Protein AF-A0A8I0LBP5-F1 (afdb_monomer_lite)

Secondary structure (DSSP, 8-state):
--------HHHHHHHHHHHHHHHHHHTT--THHHHHHHHHHHHHHHHHHHTT-TTHHHHHHHHHHHHHHHHHHHHSSS--S---HHHHHHHHHHHHHHHHHHHHHH-

Foldseek 3Di:
DDPPPDQDPVNVVVVVLVVVVVVCVVVVHDSVLCVVQVVLLVVLLVLCCVFVHNVVSVVLLVVLLVVLVVVVCVPPVDPDPDDDPVSSSVSSSVSSVVSSVVSVVHD

pLDDT: mean 87.77, std 14.23, range [49.38, 98.31]

Radius of gyration: 16.72 Å; chains: 1; bounding box: 37×30×57 Å

InterPro domains:
  IPR045598 Domain of unknown function DUF6457 [PF20058] (13-93)

Structure (mmCIF, N/CA/C/O backbone):
data_AF-A0A8I0LBP5-F1
#
_entry.id   AF-A0A8I0LBP5-F1
#
loop_
_atom_site.group_PDB
_atom_site.id
_atom_site.type_symbol
_atom_site.label_atom_id
_atom_site.label_alt_id
_atom_site.label_comp_id
_atom_site.label_asym_id
_atom_site.label_entity_id
_atom_site.label_seq_id
_atom_site.pdbx_PDB_ins_code
_atom_site.Cartn_x
_atom_site.Cartn_y
_atom_site.Cartn_z
_atom_site.occupancy
_atom_site.B_iso_or_equiv
_atom_site.auth_seq_id
_atom_site.auth_comp_id
_atom_site.auth_asym_id
_atom_site.auth_atom_id
_atom_site.pdbx_PDB_model_num
ATOM 1 N N . MET A 1 1 ? 11.513 -17.942 -36.676 1.00 49.38 1 MET A N 1
ATOM 2 C CA . MET A 1 1 ? 11.011 -18.076 -35.295 1.00 49.38 1 MET A CA 1
ATOM 3 C C . MET A 1 1 ? 11.711 -17.034 -34.448 1.00 49.38 1 MET A C 1
ATOM 5 O O . MET A 1 1 ? 12.865 -17.249 -34.127 1.00 49.38 1 MET A O 1
ATOM 9 N N . LEU A 1 2 ? 11.058 -15.905 -34.175 1.00 49.69 2 LEU A N 1
ATOM 10 C CA . LEU A 1 2 ? 11.459 -14.933 -33.154 1.00 49.69 2 LEU A CA 1
ATOM 11 C C . LEU A 1 2 ? 10.183 -14.186 -32.747 1.00 49.69 2 LEU A C 1
ATOM 13 O O . LEU A 1 2 ? 9.875 -13.129 -33.286 1.00 49.69 2 LEU A O 1
ATOM 17 N N . VAL A 1 3 ? 9.395 -14.787 -31.855 1.00 49.94 3 VAL A N 1
ATOM 18 C CA . VAL A 1 3 ? 8.508 -13.985 -31.010 1.00 49.94 3 VAL A CA 1
ATOM 19 C C . VAL A 1 3 ? 9.433 -13.438 -29.934 1.00 49.94 3 VAL A C 1
ATOM 21 O O . VAL A 1 3 ? 10.021 -14.207 -29.177 1.00 49.94 3 VAL A O 1
ATOM 24 N N . SER A 1 4 ? 9.677 -12.133 -29.974 1.00 57.50 4 SER A N 1
ATOM 25 C CA . SER A 1 4 ? 10.429 -11.435 -28.939 1.00 57.50 4 SER A CA 1
ATOM 26 C C . SER A 1 4 ? 9.603 -11.474 -27.658 1.00 57.50 4 SER A C 1
ATOM 28 O O . SER A 1 4 ? 8.661 -10.704 -27.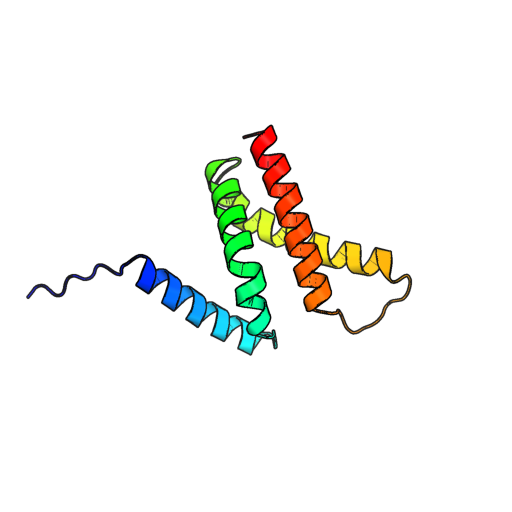514 1.00 57.50 4 SER A O 1
ATOM 30 N N . ASP A 1 5 ? 9.954 -12.383 -26.755 1.00 69.38 5 ASP A N 1
ATOM 31 C CA . ASP A 1 5 ? 9.408 -12.504 -25.402 1.00 69.38 5 ASP A CA 1
ATOM 32 C C . ASP A 1 5 ? 10.013 -11.421 -24.495 1.00 69.38 5 ASP A C 1
ATOM 34 O O . ASP A 1 5 ? 10.825 -11.692 -23.613 1.00 69.38 5 ASP A O 1
ATOM 38 N N . GLN A 1 6 ? 9.748 -1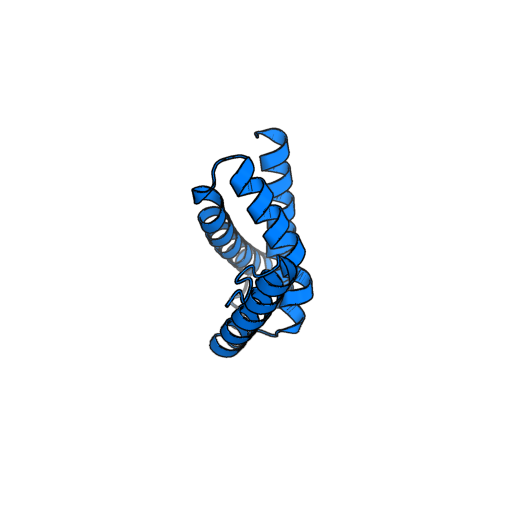0.153 -24.805 1.00 68.56 6 GLN A N 1
ATOM 39 C CA . GLN A 1 6 ? 10.161 -9.027 -23.971 1.00 68.56 6 GLN A CA 1
ATOM 40 C C . GLN A 1 6 ? 8.910 -8.252 -23.592 1.00 68.56 6 GLN A C 1
ATOM 42 O O . GLN A 1 6 ? 8.527 -7.308 -24.277 1.00 68.56 6 GLN A O 1
ATOM 47 N N . ASP A 1 7 ? 8.280 -8.679 -22.502 1.00 80.31 7 ASP A N 1
ATOM 48 C CA . ASP A 1 7 ? 7.262 -7.877 -21.836 1.00 80.31 7 ASP A CA 1
ATOM 49 C C . ASP A 1 7 ? 7.814 -6.483 -21.536 1.00 80.31 7 ASP A C 1
ATOM 51 O O . ASP A 1 7 ? 8.863 -6.331 -20.885 1.00 80.31 7 ASP A O 1
ATOM 55 N N . THR A 1 8 ? 7.104 -5.456 -21.993 1.00 92.19 8 THR A N 1
ATOM 56 C CA . THR A 1 8 ? 7.446 -4.077 -21.663 1.00 92.19 8 THR A CA 1
ATOM 57 C C . THR A 1 8 ? 7.146 -3.793 -20.188 1.00 92.19 8 THR A C 1
ATOM 59 O O . THR A 1 8 ? 6.466 -4.554 -19.498 1.00 92.19 8 THR A O 1
ATOM 62 N N . GLU A 1 9 ? 7.672 -2.685 -19.663 1.00 88.44 9 GLU A N 1
ATOM 63 C CA . GLU A 1 9 ? 7.315 -2.244 -18.308 1.00 88.44 9 GLU A CA 1
ATOM 64 C C . GLU A 1 9 ? 5.821 -1.912 -18.199 1.00 88.44 9 GLU A C 1
ATOM 66 O O . GLU A 1 9 ? 5.209 -2.198 -17.175 1.00 88.44 9 GLU A O 1
ATOM 71 N N . ALA A 1 10 ? 5.226 -1.381 -19.273 1.00 90.38 10 ALA A N 1
ATOM 72 C CA . ALA A 1 10 ? 3.791 -1.133 -19.343 1.00 90.38 10 ALA A CA 1
ATOM 73 C C . ALA A 1 10 ? 3.001 -2.445 -19.227 1.00 90.38 10 ALA A C 1
ATOM 75 O O . ALA A 1 10 ? 2.134 -2.546 -18.366 1.00 90.38 10 ALA A O 1
ATOM 76 N N . ASP A 1 11 ? 3.390 -3.484 -19.976 1.00 94.50 11 ASP A N 1
ATOM 77 C CA . ASP A 1 11 ? 2.730 -4.798 -19.903 1.00 94.50 11 ASP A CA 1
ATOM 78 C C . ASP A 1 11 ? 2.843 -5.418 -18.498 1.00 94.50 11 ASP A C 1
ATOM 80 O O . ASP A 1 11 ? 1.919 -6.069 -18.007 1.00 94.50 11 ASP A O 1
ATOM 84 N N . ARG A 1 12 ? 3.977 -5.208 -17.811 1.00 93.06 12 ARG A N 1
ATOM 85 C CA . ARG A 1 12 ? 4.151 -5.638 -16.414 1.00 93.06 12 ARG A CA 1
ATOM 86 C C . ARG A 1 12 ? 3.238 -4.880 -15.454 1.00 93.06 12 ARG A C 1
ATOM 88 O O . ARG A 1 12 ? 2.668 -5.511 -14.564 1.00 93.06 12 ARG A O 1
ATOM 95 N N . MET A 1 13 ? 3.107 -3.566 -15.622 1.00 92.81 13 MET A N 1
ATOM 96 C CA . MET A 1 13 ? 2.226 -2.739 -14.795 1.00 92.81 13 MET A CA 1
ATOM 97 C C . MET A 1 13 ? 0.758 -3.100 -15.013 1.00 92.81 13 MET A C 1
ATOM 99 O O . MET A 1 13 ? 0.033 -3.265 -14.036 1.00 92.81 13 MET A O 1
ATOM 103 N N . ASP A 1 14 ? 0.337 -3.336 -16.254 1.00 94.38 14 ASP A N 1
ATOM 104 C CA . ASP A 1 14 ? -1.032 -3.756 -16.562 1.00 94.38 14 ASP A CA 1
ATOM 105 C C . ASP A 1 14 ? -1.377 -5.085 -15.879 1.00 94.38 14 ASP A C 1
ATOM 107 O O . ASP A 1 14 ? -2.400 -5.191 -15.198 1.00 94.38 14 ASP A O 1
ATOM 111 N N . ARG A 1 15 ? -0.477 -6.076 -15.946 1.00 95.56 15 ARG A N 1
ATOM 112 C CA . ARG A 1 15 ? -0.654 -7.348 -15.224 1.00 95.56 15 ARG A CA 1
ATOM 113 C C . ARG A 1 15 ? -0.648 -7.185 -13.708 1.00 95.56 15 ARG A C 1
ATOM 115 O O . ARG A 1 15 ? -1.346 -7.923 -13.016 1.00 95.56 15 ARG A O 1
ATOM 122 N N . MET A 1 16 ? 0.121 -6.237 -13.171 1.00 95.38 16 MET A N 1
ATOM 123 C CA . MET A 1 16 ? 0.069 -5.907 -11.746 1.00 95.38 16 MET A CA 1
ATOM 124 C C . MET A 1 16 ? -1.310 -5.351 -11.373 1.00 95.38 16 MET A C 1
ATOM 126 O O . MET A 1 16 ? -1.894 -5.814 -10.399 1.00 95.38 16 MET A O 1
ATOM 130 N N . TYR A 1 17 ? -1.857 -4.402 -12.138 1.00 95.12 17 TYR A N 1
ATOM 131 C CA . TYR A 1 17 ? -3.194 -3.850 -11.890 1.00 95.12 17 TYR A CA 1
ATOM 132 C C . TYR A 1 17 ? -4.313 -4.885 -12.070 1.00 95.12 17 TYR A C 1
ATOM 134 O O . TYR A 1 17 ? -5.312 -4.839 -11.346 1.00 95.12 17 TYR A O 1
ATOM 142 N N . GLU A 1 18 ? -4.159 -5.828 -13.001 1.00 95.88 18 GLU A N 1
ATOM 143 C CA . GLU A 1 18 ? -5.052 -6.981 -13.144 1.00 95.88 18 GLU A CA 1
ATOM 144 C C . GLU A 1 18 ? -4.999 -7.871 -11.897 1.00 95.88 18 GLU A C 1
ATOM 146 O O . GLU A 1 18 ? -6.034 -8.153 -11.290 1.00 95.88 18 GLU A O 1
ATOM 151 N N . TRP A 1 19 ? -3.793 -8.240 -11.457 1.00 97.12 19 TRP A N 1
ATOM 152 C CA . TRP A 1 19 ? -3.595 -9.027 -10.244 1.00 97.12 19 TRP A CA 1
ATOM 153 C C . TRP A 1 19 ? -4.152 -8.330 -8.995 1.00 97.12 19 TRP A C 1
ATOM 155 O O . TRP A 1 19 ? -4.860 -8.955 -8.209 1.00 97.12 19 TRP A O 1
ATOM 165 N N . LEU A 1 20 ? -3.899 -7.029 -8.823 1.00 95.94 20 LEU A N 1
ATOM 166 C CA . LEU A 1 20 ? -4.466 -6.251 -7.717 1.00 95.94 20 LEU A CA 1
ATOM 167 C C . LEU A 1 20 ? -5.999 -6.216 -7.775 1.00 95.94 20 LEU A C 1
ATOM 169 O O . LEU A 1 20 ? -6.637 -6.262 -6.730 1.00 95.94 20 LEU A O 1
ATOM 173 N N . GLY A 1 21 ? -6.596 -6.215 -8.971 1.00 95.75 21 GLY A N 1
ATOM 174 C CA . GLY A 1 21 ? -8.041 -6.369 -9.143 1.00 95.75 21 GLY A CA 1
ATOM 175 C C . GLY A 1 21 ? -8.569 -7.711 -8.618 1.00 95.75 21 GLY A C 1
ATOM 176 O O . GLY A 1 21 ? -9.593 -7.732 -7.938 1.00 95.75 21 GLY A O 1
ATOM 177 N N . VAL A 1 22 ? -7.853 -8.814 -8.869 1.00 97.44 22 VAL A N 1
ATOM 178 C CA . VAL A 1 22 ? -8.185 -10.143 -8.313 1.00 97.44 22 VAL A CA 1
ATOM 179 C C . VAL A 1 22 ? -8.087 -10.137 -6.787 1.00 97.44 22 VAL A C 1
ATOM 181 O O . VAL A 1 22 ? -8.987 -10.628 -6.112 1.00 97.44 22 VAL A O 1
ATOM 184 N N . VAL A 1 23 ? -7.029 -9.539 -6.234 1.00 96.19 23 VAL A N 1
ATOM 185 C CA . VAL A 1 23 ? -6.840 -9.414 -4.779 1.00 96.19 23 VAL A CA 1
ATOM 186 C C . VAL A 1 23 ? -7.949 -8.568 -4.144 1.00 96.19 23 VAL A C 1
ATOM 188 O O . VAL A 1 23 ? -8.478 -8.945 -3.103 1.00 96.19 23 VAL A O 1
ATOM 191 N N . CYS A 1 24 ? -8.341 -7.456 -4.771 1.00 94.38 24 CYS A N 1
ATOM 192 C CA . CYS A 1 24 ? -9.462 -6.640 -4.308 1.00 94.38 24 CYS A CA 1
ATOM 193 C C . CYS A 1 24 ? -10.767 -7.438 -4.256 1.00 94.38 24 CYS A C 1
ATOM 195 O O . CYS A 1 24 ? -11.479 -7.359 -3.260 1.00 94.38 24 CYS A O 1
ATOM 197 N N . ALA A 1 25 ? -11.052 -8.235 -5.288 1.00 95.44 25 ALA A N 1
ATOM 198 C CA . ALA A 1 25 ? -12.242 -9.080 -5.321 1.00 95.44 25 ALA A CA 1
ATOM 199 C C . ALA A 1 25 ? -12.228 -10.166 -4.230 1.00 95.44 25 ALA A C 1
ATOM 201 O O . ALA A 1 25 ? -13.261 -10.422 -3.620 1.00 95.44 25 ALA A O 1
ATOM 202 N N . GLU A 1 26 ? -11.071 -10.776 -3.957 1.00 97.31 26 GLU A N 1
ATOM 203 C CA . GLU A 1 26 ? -10.918 -11.800 -2.911 1.00 97.31 26 GLU A CA 1
ATOM 204 C C . GLU A 1 26 ? -11.176 -11.244 -1.500 1.00 97.31 26 GLU A C 1
ATOM 206 O O . GLU A 1 26 ? -11.731 -11.937 -0.649 1.00 97.31 26 GLU A O 1
ATOM 211 N N . PHE A 1 27 ? -10.789 -9.991 -1.245 1.00 93.00 27 PHE A N 1
ATOM 212 C CA . PHE A 1 27 ? -10.873 -9.369 0.081 1.00 93.00 27 PHE A CA 1
ATOM 213 C C . PHE A 1 27 ? -11.986 -8.320 0.227 1.00 93.00 27 PHE A C 1
ATOM 215 O O . PHE A 1 27 ? -11.999 -7.614 1.234 1.00 93.00 27 PHE A O 1
ATOM 222 N N . ASP A 1 28 ? -12.903 -8.222 -0.740 1.00 91.94 28 ASP A N 1
ATOM 223 C CA . ASP A 1 28 ? -14.014 -7.252 -0.754 1.00 91.94 28 ASP A CA 1
ATOM 224 C C . ASP A 1 28 ? -13.541 -5.788 -0.595 1.00 91.94 28 ASP A C 1
ATOM 226 O O . ASP A 1 28 ? -14.082 -4.993 0.174 1.00 91.94 28 ASP A O 1
ATOM 230 N N . ILE A 1 29 ? -12.464 -5.433 -1.306 1.00 90.44 29 ILE A N 1
ATOM 231 C CA . ILE A 1 29 ? -11.876 -4.087 -1.303 1.00 90.44 29 ILE A CA 1
ATOM 232 C C . ILE A 1 29 ? -12.357 -3.325 -2.538 1.00 90.44 29 ILE A C 1
ATOM 234 O O . ILE A 1 29 ? -12.208 -3.801 -3.665 1.00 90.44 29 ILE A O 1
ATOM 238 N N . ASP A 1 30 ? -12.854 -2.103 -2.333 1.00 90.19 30 ASP A N 1
ATOM 239 C CA . ASP A 1 30 ? -13.215 -1.198 -3.424 1.00 90.19 30 ASP A CA 1
ATOM 240 C C . ASP A 1 30 ? -12.006 -0.912 -4.327 1.00 90.19 30 ASP A C 1
ATOM 242 O O . ASP A 1 30 ? -10.950 -0.453 -3.879 1.00 90.19 30 ASP A O 1
ATOM 246 N N . ARG A 1 31 ? -12.168 -1.182 -5.624 1.00 88.31 31 ARG A N 1
ATOM 247 C CA . ARG A 1 31 ? -11.111 -1.016 -6.619 1.00 88.31 31 ARG A CA 1
ATOM 248 C C . ARG A 1 31 ? -10.762 0.449 -6.858 1.00 88.31 31 ARG A C 1
ATOM 250 O O . ARG A 1 31 ? -9.611 0.726 -7.181 1.00 88.31 31 ARG A O 1
ATOM 257 N N . GLU A 1 32 ? -11.699 1.377 -6.659 1.00 87.62 32 GLU A N 1
ATOM 258 C CA . GLU A 1 32 ? -11.442 2.819 -6.803 1.00 87.62 32 GLU A CA 1
ATOM 259 C C . GLU A 1 32 ? -10.356 3.303 -5.827 1.00 87.62 32 GLU A C 1
ATOM 261 O O . GLU A 1 32 ? -9.649 4.277 -6.091 1.00 87.62 32 GLU A O 1
ATOM 266 N N . LEU A 1 33 ? -10.148 2.569 -4.728 1.00 88.00 33 LEU A N 1
ATOM 267 C CA . LEU A 1 33 ? -9.067 2.823 -3.785 1.00 88.00 33 LEU A CA 1
ATOM 268 C C . LEU A 1 33 ? -7.678 2.639 -4.406 1.00 88.00 33 LEU A C 1
ATOM 270 O O . LEU A 1 33 ? -6.746 3.345 -4.019 1.00 88.00 33 LEU A O 1
ATOM 274 N N . LEU A 1 34 ? -7.518 1.691 -5.338 1.00 87.62 34 LEU A N 1
ATOM 275 C CA . LEU A 1 34 ? -6.214 1.339 -5.903 1.00 87.62 34 LEU A CA 1
ATOM 276 C C . LEU A 1 34 ? -5.571 2.534 -6.600 1.00 87.62 34 LEU A C 1
ATOM 278 O O . LEU A 1 34 ? -4.399 2.824 -6.360 1.00 87.62 34 LEU A O 1
ATOM 282 N N . ASP A 1 35 ? -6.343 3.260 -7.403 1.00 87.25 35 ASP A N 1
ATOM 283 C CA . ASP A 1 35 ? -5.841 4.400 -8.171 1.00 87.25 35 ASP A CA 1
ATOM 284 C C . ASP A 1 35 ? -5.315 5.515 -7.256 1.00 87.25 35 ASP A C 1
ATOM 286 O O . ASP A 1 35 ? -4.370 6.223 -7.607 1.00 87.25 35 ASP A O 1
ATOM 290 N N . ALA A 1 36 ? -5.879 5.633 -6.050 1.00 88.25 36 ALA A N 1
ATOM 291 C CA . ALA A 1 36 ? -5.485 6.631 -5.066 1.00 88.25 36 ALA A CA 1
ATOM 292 C C . ALA A 1 36 ? -4.228 6.258 -4.262 1.00 88.25 36 ALA A C 1
ATOM 294 O O . ALA A 1 36 ? -3.580 7.158 -3.729 1.00 88.25 36 ALA A O 1
ATOM 295 N N . VAL A 1 37 ? -3.898 4.966 -4.127 1.00 92.62 37 VAL A N 1
ATOM 296 C CA . VAL A 1 37 ? -2.813 4.506 -3.236 1.00 92.62 37 VAL A CA 1
ATOM 297 C C . VAL A 1 37 ? -1.617 3.900 -3.959 1.00 92.62 37 VAL A C 1
ATOM 299 O O . VAL A 1 37 ? -0.497 3.976 -3.454 1.00 92.62 37 VAL A O 1
ATOM 302 N N . VAL A 1 38 ? -1.827 3.284 -5.125 1.00 94.50 38 VAL A N 1
ATOM 303 C CA . VAL A 1 38 ? -0.784 2.525 -5.828 1.00 94.50 38 VAL A CA 1
ATOM 304 C C . VAL A 1 38 ? 0.434 3.387 -6.181 1.00 94.50 38 VAL A C 1
ATOM 306 O O . VAL A 1 38 ? 1.538 2.958 -5.840 1.00 94.50 38 VAL A O 1
ATOM 309 N N . PRO A 1 39 ? 0.304 4.587 -6.787 1.00 94.12 39 PRO A N 1
ATOM 310 C CA . PRO A 1 39 ? 1.473 5.382 -7.167 1.00 94.12 39 PRO A CA 1
ATOM 311 C C . PRO A 1 39 ? 2.393 5.679 -5.975 1.00 94.12 39 PRO A C 1
ATOM 313 O O . PRO A 1 39 ? 3.595 5.423 -6.026 1.00 94.12 39 PRO A O 1
ATOM 316 N N . GLN A 1 40 ? 1.813 6.129 -4.862 1.00 95.94 40 GLN A N 1
ATOM 317 C CA . GLN A 1 40 ? 2.545 6.511 -3.657 1.00 95.94 40 GLN A CA 1
ATOM 318 C C . GLN A 1 40 ? 3.168 5.300 -2.959 1.00 95.94 40 GLN A C 1
ATOM 320 O O . GLN A 1 40 ? 4.296 5.382 -2.474 1.00 95.94 40 GLN A O 1
ATOM 325 N N . LEU A 1 41 ? 2.469 4.161 -2.912 1.00 96.19 41 LEU A N 1
ATOM 326 C CA . LEU A 1 41 ? 3.018 2.944 -2.310 1.00 96.19 41 LEU A CA 1
ATOM 327 C C . LEU A 1 41 ? 4.149 2.337 -3.146 1.00 96.19 41 LEU A C 1
ATOM 329 O O . LEU A 1 41 ? 5.097 1.792 -2.574 1.00 96.19 41 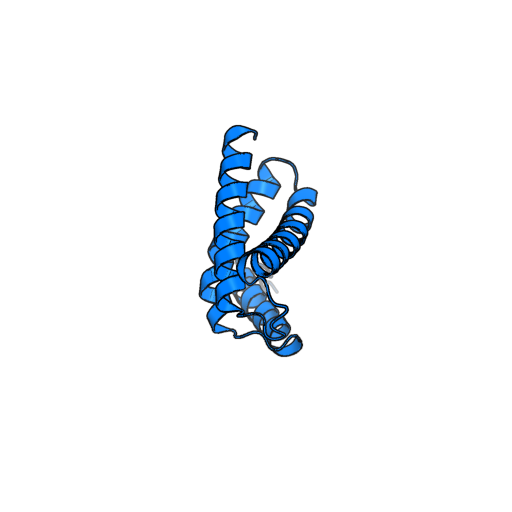LEU A O 1
ATOM 333 N N . LEU A 1 42 ? 4.090 2.445 -4.475 1.00 96.31 42 LEU A N 1
ATOM 334 C CA . LEU A 1 42 ? 5.183 2.020 -5.349 1.00 96.31 42 LEU A CA 1
ATOM 335 C C . LEU A 1 42 ? 6.406 2.933 -5.221 1.00 96.31 42 LEU A C 1
ATOM 337 O O . LEU A 1 42 ? 7.528 2.425 -5.181 1.00 96.31 42 LEU A O 1
ATOM 341 N N . ASP A 1 43 ? 6.209 4.245 -5.089 1.00 97.44 43 ASP A N 1
ATOM 342 C CA . ASP A 1 43 ? 7.302 5.180 -4.811 1.00 97.44 43 ASP A CA 1
ATOM 343 C C . ASP A 1 43 ? 7.936 4.911 -3.437 1.00 97.44 43 ASP A C 1
ATOM 345 O O . ASP A 1 43 ? 9.150 4.733 -3.358 1.00 97.44 43 ASP A O 1
ATOM 349 N N . LEU A 1 44 ? 7.141 4.727 -2.374 1.00 98.06 44 LEU A N 1
ATOM 350 C CA . LEU A 1 44 ? 7.666 4.307 -1.067 1.00 98.06 44 LEU A CA 1
ATOM 351 C C . LEU A 1 44 ? 8.463 2.995 -1.173 1.00 98.06 44 LEU A C 1
ATOM 353 O O . LEU A 1 44 ? 9.551 2.872 -0.613 1.00 98.06 44 LEU A O 1
ATOM 357 N N . THR A 1 45 ? 7.926 2.001 -1.884 1.00 97.69 45 THR A N 1
ATOM 358 C CA . THR A 1 45 ? 8.585 0.700 -2.086 1.00 97.69 45 THR A CA 1
ATOM 359 C C . THR A 1 45 ? 9.935 0.874 -2.779 1.00 97.69 45 THR A C 1
ATOM 361 O O . THR A 1 45 ? 10.919 0.256 -2.365 1.00 97.69 45 THR A O 1
ATOM 364 N N . ARG A 1 46 ? 10.001 1.735 -3.805 1.00 97.75 46 ARG A N 1
ATOM 365 C CA . ARG A 1 46 ? 11.240 2.098 -4.501 1.00 97.75 46 ARG A CA 1
ATOM 366 C C . ARG A 1 46 ? 12.242 2.731 -3.536 1.00 97.75 46 ARG A C 1
ATOM 368 O O . ARG A 1 46 ? 13.395 2.302 -3.522 1.00 97.75 46 ARG A O 1
ATOM 375 N N . ASP A 1 47 ? 11.816 3.703 -2.739 1.00 98.25 47 ASP A N 1
ATOM 376 C CA . ASP A 1 47 ? 12.688 4.426 -1.809 1.00 98.25 47 ASP A CA 1
ATOM 377 C C . ASP A 1 47 ? 13.256 3.486 -0.738 1.00 98.25 47 ASP A C 1
ATOM 379 O O . ASP A 1 47 ? 14.463 3.456 -0.505 1.00 98.25 47 ASP A O 1
ATOM 383 N N . VAL A 1 48 ? 12.419 2.625 -0.148 1.00 98.25 48 VAL A N 1
ATOM 384 C CA . VAL A 1 48 ? 12.865 1.632 0.845 1.00 98.25 48 VAL A CA 1
ATOM 385 C C . VAL A 1 48 ? 13.844 0.628 0.229 1.00 98.25 48 VAL A C 1
ATOM 387 O O . VAL A 1 48 ? 14.841 0.257 0.854 1.00 98.25 48 VAL A O 1
ATOM 390 N N . ALA A 1 49 ? 13.559 0.163 -0.990 1.00 97.75 49 ALA A N 1
ATOM 391 C CA . ALA A 1 49 ? 14.381 -0.838 -1.655 1.00 97.75 49 ALA A CA 1
ATOM 392 C C . ALA A 1 49 ? 15.772 -0.311 -2.040 1.00 97.75 49 ALA A C 1
ATOM 394 O O . ALA A 1 49 ? 16.720 -1.102 -2.060 1.00 97.75 49 ALA A O 1
ATOM 395 N N . HIS A 1 50 ? 15.885 0.988 -2.342 1.00 96.81 50 HIS A N 1
ATOM 396 C CA . HIS A 1 50 ? 17.151 1.650 -2.662 1.00 96.81 50 HIS A CA 1
ATOM 397 C C . HIS A 1 50 ? 17.892 2.198 -1.437 1.00 96.81 50 HIS A C 1
ATOM 399 O O . HIS A 1 50 ? 19.118 2.238 -1.474 1.00 96.81 50 HIS A O 1
ATOM 405 N N . GLY A 1 51 ? 17.180 2.593 -0.379 1.00 95.25 51 GLY A N 1
ATOM 406 C CA . GLY A 1 51 ? 17.770 3.079 0.866 1.00 95.25 51 GLY A CA 1
ATOM 407 C C . GLY A 1 51 ? 18.161 1.931 1.809 1.00 95.25 51 GLY A C 1
ATOM 408 O O . GLY A 1 51 ? 19.212 1.320 1.612 1.00 95.25 51 GLY A O 1
ATOM 409 N N . PRO A 1 52 ? 17.340 1.595 2.827 1.00 93.88 52 PRO A N 1
ATOM 410 C CA . PRO A 1 52 ? 17.677 0.582 3.828 1.00 93.88 52 PRO A CA 1
ATOM 411 C C . PRO A 1 52 ? 18.093 -0.779 3.263 1.00 93.88 52 PRO A C 1
ATOM 413 O O . PRO A 1 52 ? 19.132 -1.307 3.652 1.00 93.88 52 PRO A O 1
ATOM 416 N N . SER A 1 53 ? 17.250 -1.389 2.417 1.00 97.31 53 SER A N 1
ATOM 417 C CA . SER A 1 53 ? 17.540 -2.611 1.650 1.00 97.31 53 SER A CA 1
ATOM 418 C C . SER A 1 53 ? 16.290 -3.125 0.925 1.00 97.31 53 SER A C 1
ATOM 420 O O . SER A 1 53 ? 15.156 -2.920 1.356 1.00 97.31 53 SER A O 1
ATOM 422 N N . ARG A 1 54 ? 16.488 -3.933 -0.122 1.00 97.62 54 ARG A N 1
ATOM 423 C CA . ARG A 1 54 ? 15.390 -4.593 -0.852 1.00 97.62 54 ARG A CA 1
ATOM 424 C C . ARG A 1 54 ? 14.459 -5.445 0.038 1.00 97.62 54 ARG A C 1
ATOM 426 O O . ARG A 1 54 ? 13.249 -5.316 -0.129 1.00 97.62 54 ARG A O 1
ATOM 433 N N . PRO A 1 55 ? 14.942 -6.274 0.992 1.00 98.00 55 PRO A N 1
ATOM 434 C CA . PRO A 1 55 ? 14.059 -7.017 1.898 1.00 98.00 55 PRO A CA 1
ATOM 435 C C . PRO A 1 55 ? 13.228 -6.135 2.837 1.00 98.00 55 PRO A C 1
ATOM 437 O O . PRO A 1 55 ? 12.194 -6.588 3.324 1.00 98.00 55 PRO A O 1
ATOM 440 N N . ALA A 1 56 ? 13.646 -4.891 3.094 1.00 97.62 56 ALA A N 1
ATOM 441 C CA . ALA A 1 56 ? 12.892 -3.984 3.953 1.00 97.62 56 ALA A CA 1
ATOM 442 C C . ALA A 1 56 ? 11.583 -3.519 3.300 1.00 97.62 56 ALA A C 1
ATOM 444 O O . ALA A 1 56 ? 10.630 -3.252 4.019 1.00 97.62 56 ALA A O 1
ATOM 445 N N . ALA A 1 57 ? 11.485 -3.480 1.968 1.00 97.50 57 ALA A N 1
ATOM 446 C CA . ALA A 1 57 ? 10.299 -2.982 1.270 1.00 97.50 57 ALA A CA 1
ATOM 447 C C . ALA A 1 57 ? 8.987 -3.705 1.667 1.00 97.50 57 ALA A C 1
ATOM 449 O O . ALA A 1 57 ? 8.073 -3.034 2.157 1.00 97.50 57 ALA A O 1
ATOM 450 N N . PRO A 1 58 ? 8.875 -5.049 1.571 1.00 97.25 58 PRO A N 1
ATOM 451 C CA . PRO A 1 58 ? 7.669 -5.749 2.022 1.00 97.25 58 PRO A CA 1
ATOM 452 C C . PRO A 1 58 ? 7.446 -5.648 3.540 1.00 97.25 58 PRO A C 1
ATOM 454 O O . PRO A 1 58 ? 6.304 -5.580 3.991 1.00 97.25 58 PRO A O 1
ATOM 457 N N . MET A 1 59 ? 8.518 -5.598 4.339 1.00 98.31 59 MET A N 1
ATOM 458 C CA . MET A 1 59 ? 8.411 -5.481 5.799 1.00 98.31 59 MET A CA 1
ATOM 459 C C . MET A 1 59 ? 7.872 -4.110 6.222 1.00 98.31 59 MET A C 1
ATOM 461 O O . MET A 1 59 ? 7.035 -4.025 7.119 1.00 98.31 59 MET A O 1
ATOM 465 N N . THR A 1 60 ? 8.298 -3.044 5.547 1.00 97.94 60 THR A N 1
ATOM 466 C CA . THR A 1 60 ? 7.804 -1.683 5.760 1.00 97.94 60 THR A CA 1
ATOM 467 C C . THR A 1 60 ? 6.331 -1.572 5.384 1.00 97.94 60 THR A C 1
ATOM 469 O O . THR A 1 60 ? 5.559 -1.031 6.171 1.00 97.94 60 THR A O 1
ATOM 472 N N . ALA A 1 61 ? 5.909 -2.135 4.246 1.00 96.56 61 ALA A N 1
ATOM 473 C CA . ALA A 1 61 ? 4.499 -2.143 3.845 1.00 96.56 61 ALA A CA 1
ATOM 474 C C . ALA A 1 61 ? 3.608 -2.864 4.876 1.00 96.56 61 ALA A C 1
ATOM 476 O O . ALA A 1 61 ? 2.558 -2.349 5.265 1.00 96.56 61 ALA A O 1
ATOM 477 N N . PHE A 1 62 ? 4.059 -4.015 5.386 1.00 96.94 62 PHE A N 1
ATOM 478 C CA . PHE A 1 62 ? 3.357 -4.753 6.438 1.00 96.94 62 PHE A CA 1
ATOM 479 C C . PHE A 1 62 ? 3.208 -3.935 7.734 1.00 96.94 62 PHE A C 1
ATOM 481 O O . PHE A 1 62 ? 2.113 -3.832 8.292 1.00 96.94 62 PHE A O 1
ATOM 488 N N . LEU A 1 63 ? 4.295 -3.315 8.207 1.00 97.38 63 LEU A N 1
ATOM 489 C CA . LEU A 1 63 ? 4.279 -2.492 9.421 1.00 97.38 63 LEU A CA 1
ATOM 490 C C . LEU A 1 63 ? 3.443 -1.218 9.255 1.00 97.38 63 LEU A C 1
ATOM 492 O O . LEU A 1 63 ? 2.750 -0.822 10.193 1.00 97.38 63 LEU A O 1
ATOM 496 N N . LEU A 1 64 ? 3.471 -0.604 8.071 1.00 96.56 64 LEU A N 1
ATOM 497 C CA . LEU A 1 64 ? 2.646 0.554 7.738 1.00 96.56 64 LEU A CA 1
ATOM 498 C C . LEU A 1 64 ? 1.153 0.211 7.821 1.00 96.56 64 LEU A C 1
ATOM 500 O O . LEU A 1 64 ? 0.389 0.966 8.422 1.00 96.56 64 LEU A O 1
ATOM 504 N N . GLY A 1 65 ? 0.754 -0.956 7.303 1.00 93.56 65 GLY A N 1
ATOM 505 C CA . GLY A 1 65 ? -0.610 -1.466 7.446 1.00 93.56 65 GLY A CA 1
ATOM 506 C C . GLY A 1 65 ? -1.029 -1.602 8.913 1.00 93.56 65 GLY A C 1
ATOM 507 O O . GLY A 1 65 ? -2.079 -1.096 9.303 1.00 93.56 65 GLY A O 1
ATOM 508 N N . ILE A 1 66 ? -0.179 -2.198 9.760 1.00 94.75 66 ILE A N 1
ATOM 509 C CA . ILE A 1 66 ? -0.438 -2.305 11.208 1.00 94.75 66 ILE A CA 1
ATOM 510 C C . ILE A 1 66 ? -0.557 -0.923 11.867 1.00 94.75 66 ILE A C 1
ATOM 512 O O . ILE A 1 66 ? -1.424 -0.714 12.716 1.00 94.75 66 ILE A O 1
ATOM 516 N N . ALA A 1 67 ? 0.312 0.028 11.522 1.00 93.81 67 ALA A N 1
ATOM 517 C CA . ALA A 1 67 ? 0.268 1.373 12.093 1.00 93.81 67 ALA A CA 1
ATOM 518 C C . ALA A 1 67 ? -1.054 2.082 11.756 1.00 93.81 67 ALA A C 1
ATOM 520 O O . ALA A 1 67 ? -1.711 2.621 12.649 1.00 93.81 67 ALA A O 1
ATOM 521 N N . ALA A 1 68 ? -1.504 1.978 10.502 1.00 91.19 68 ALA A N 1
ATOM 522 C CA . ALA A 1 68 ? -2.739 2.599 10.033 1.00 91.19 68 ALA A CA 1
ATOM 523 C C . ALA A 1 68 ? -3.997 2.105 10.774 1.00 91.19 68 ALA A C 1
ATOM 525 O O . ALA A 1 68 ? -4.958 2.867 10.920 1.00 91.19 68 ALA A O 1
ATOM 526 N N . THR A 1 69 ? -4.008 0.863 11.278 1.00 87.12 69 THR A N 1
ATOM 527 C CA . THR A 1 69 ? -5.126 0.346 12.088 1.00 87.12 69 THR A CA 1
ATOM 528 C C . THR A 1 69 ? -5.037 0.738 13.563 1.00 87.12 69 THR A C 1
ATOM 530 O O . THR A 1 69 ? -6.064 0.810 14.238 1.00 87.12 69 THR A O 1
ATOM 533 N N . ARG A 1 70 ? -3.836 0.977 14.107 1.00 82.25 70 ARG A N 1
ATOM 534 C CA . ARG A 1 70 ? -3.667 1.400 15.512 1.00 82.25 70 ARG A CA 1
ATOM 535 C C . ARG A 1 70 ? -4.129 2.834 15.718 1.00 82.25 70 ARG A C 1
ATOM 537 O O . ARG A 1 70 ? -4.817 3.098 16.701 1.00 82.25 70 ARG A O 1
ATOM 544 N N . ASP A 1 71 ? -3.831 3.707 14.764 1.00 69.00 71 ASP A N 1
ATOM 545 C CA . ASP A 1 71 ? -4.267 5.103 14.797 1.00 69.00 71 ASP A CA 1
ATOM 546 C C . ASP A 1 71 ? -5.799 5.215 14.739 1.00 69.00 71 ASP A C 1
ATOM 548 O O . ASP A 1 71 ? -6.385 6.001 15.479 1.00 69.00 71 ASP A O 1
ATOM 552 N N . ALA A 1 72 ? -6.467 4.343 13.970 1.00 65.94 72 ALA A N 1
ATOM 553 C CA . ALA A 1 72 ? -7.932 4.261 13.923 1.00 65.94 72 ALA A CA 1
ATOM 554 C C . ALA A 1 72 ? -8.560 3.950 15.296 1.00 65.94 72 ALA A C 1
ATOM 556 O O . ALA A 1 72 ? -9.601 4.483 15.666 1.00 65.94 72 ALA A O 1
ATOM 557 N N . ARG A 1 73 ? -7.907 3.093 16.089 1.00 64.12 73 ARG A N 1
ATOM 558 C CA . ARG A 1 73 ? -8.387 2.721 17.430 1.00 64.12 73 ARG A CA 1
ATOM 559 C C . ARG A 1 73 ? -8.142 3.813 18.469 1.00 64.12 73 ARG A C 1
ATOM 561 O O . ARG A 1 73 ? -8.826 3.829 19.489 1.00 64.12 73 ARG A O 1
ATOM 568 N N . ALA A 1 74 ? -7.154 4.678 18.242 1.00 63.50 74 ALA A N 1
ATOM 569 C CA . ALA A 1 74 ? -6.831 5.784 19.134 1.00 63.50 74 ALA A CA 1
ATOM 570 C C . ALA A 1 74 ? -7.773 6.984 18.943 1.00 63.50 74 ALA A C 1
ATOM 572 O O . ALA A 1 74 ? -8.055 7.680 19.915 1.00 63.50 74 ALA A O 1
ATOM 573 N N . THR A 1 75 ? -8.275 7.214 17.723 1.00 60.62 75 THR A N 1
ATOM 574 C CA . THR A 1 75 ? -9.158 8.352 17.413 1.00 60.62 75 THR A CA 1
ATOM 575 C C . THR A 1 75 ? -10.602 8.132 17.850 1.00 60.62 75 THR A C 1
ATOM 577 O O . THR A 1 75 ? -11.251 9.082 18.278 1.00 60.62 75 THR A O 1
ATOM 580 N N . ASP A 1 76 ? -11.095 6.892 17.793 1.00 59.75 76 ASP A N 1
ATOM 581 C CA . ASP A 1 76 ? -12.539 6.653 17.887 1.00 59.75 76 ASP A CA 1
ATOM 582 C C . ASP A 1 76 ? -13.044 6.368 19.306 1.00 59.75 76 ASP A C 1
ATOM 584 O O . ASP A 1 76 ? -14.255 6.375 19.520 1.00 59.75 76 ASP A O 1
ATOM 588 N N . GLY A 1 77 ? -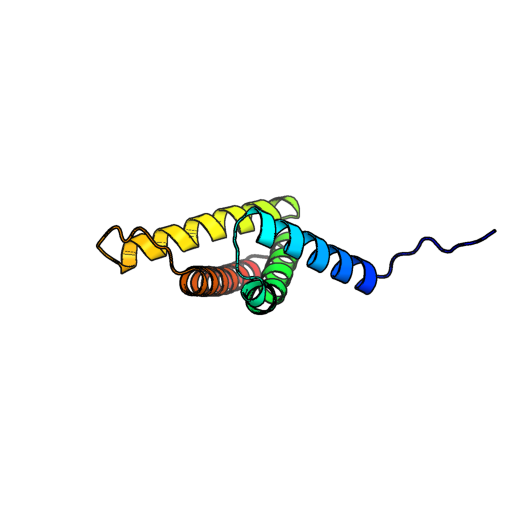12.164 6.123 20.293 1.00 59.69 77 GLY A N 1
ATOM 589 C CA . GLY A 1 77 ? -12.502 5.919 21.7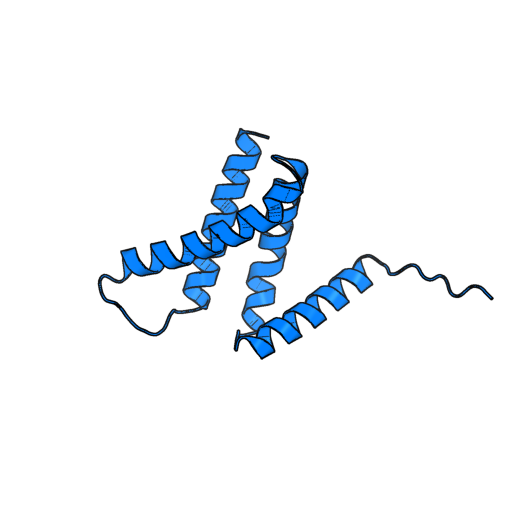21 1.00 59.69 77 GLY A CA 1
ATOM 590 C C . GLY A 1 77 ? -13.529 4.810 22.033 1.00 59.69 77 GLY A C 1
ATOM 591 O O . GLY A 1 77 ? -13.796 4.500 23.192 1.00 59.69 77 GLY A O 1
ATOM 592 N N . THR A 1 78 ? -14.092 4.195 21.001 1.00 52.34 78 THR A N 1
ATOM 593 C CA . THR A 1 78 ? -15.196 3.254 20.977 1.00 52.34 78 THR A CA 1
ATOM 594 C C . THR A 1 78 ? -14.900 2.275 19.851 1.00 52.34 78 THR A C 1
ATOM 596 O O . THR A 1 78 ? -14.435 2.647 18.776 1.00 52.34 78 THR A O 1
ATOM 599 N N . ALA A 1 79 ? -15.068 0.986 20.137 1.00 51.66 79 ALA A N 1
ATOM 600 C CA . ALA A 1 79 ? -14.800 -0.088 19.195 1.00 51.66 79 ALA A CA 1
ATOM 601 C C . ALA A 1 79 ? -15.917 -0.157 18.142 1.00 51.66 79 ALA A C 1
ATOM 603 O O . ALA A 1 79 ? -16.763 -1.048 18.192 1.00 51.66 79 ALA A O 1
ATOM 604 N N . THR A 1 80 ? -15.954 0.792 17.210 1.00 50.53 80 THR A N 1
ATOM 605 C CA . THR A 1 80 ? -16.853 0.701 16.057 1.00 50.53 80 THR A CA 1
ATOM 606 C C . THR A 1 80 ? -16.344 -0.409 15.137 1.00 50.53 80 THR A C 1
ATOM 608 O O . THR A 1 80 ? -15.153 -0.504 14.844 1.00 50.53 80 THR A O 1
ATOM 611 N N . THR A 1 81 ? -17.239 -1.325 14.773 1.00 55.28 81 THR A N 1
ATOM 612 C CA . THR A 1 81 ? -16.918 -2.610 14.127 1.00 55.28 81 THR A CA 1
ATOM 613 C C . THR A 1 81 ? -16.739 -2.491 12.606 1.00 55.28 81 THR A C 1
ATOM 615 O O . THR A 1 81 ? -16.263 -3.429 11.977 1.00 55.28 81 THR A O 1
ATOM 618 N N . GLU A 1 82 ? -17.029 -1.328 12.021 1.00 56.25 82 GLU A N 1
ATOM 619 C CA . GLU A 1 82 ? -16.751 -1.015 10.618 1.00 56.25 82 GLU A CA 1
ATOM 620 C C . GLU A 1 82 ? -15.551 -0.081 10.529 1.00 56.25 82 GLU A C 1
ATOM 622 O O . GLU A 1 82 ? -15.574 1.049 11.016 1.00 56.25 82 GLU A O 1
ATOM 627 N N . THR A 1 83 ? -14.472 -0.573 9.926 1.00 64.94 83 THR A N 1
ATOM 628 C CA . THR A 1 83 ? -13.324 0.274 9.632 1.00 64.94 83 THR A CA 1
ATOM 629 C C . THR A 1 83 ? -13.569 0.970 8.301 1.00 64.94 83 THR A C 1
ATOM 631 O O . THR A 1 83 ? -13.639 0.311 7.271 1.00 64.94 83 THR A O 1
ATOM 634 N N . ASP A 1 84 ? -13.676 2.298 8.322 1.00 84.12 84 ASP A N 1
ATOM 635 C CA . ASP A 1 84 ? -13.721 3.122 7.113 1.00 84.12 84 ASP A CA 1
ATOM 636 C C . ASP A 1 84 ? -12.431 2.911 6.293 1.00 84.12 84 ASP A C 1
ATOM 638 O O . ASP A 1 84 ? -11.341 3.367 6.668 1.00 84.12 84 ASP A O 1
ATOM 642 N N . THR A 1 85 ? -12.562 2.189 5.177 1.00 85.50 85 THR A N 1
ATOM 643 C CA . THR A 1 85 ? -11.479 1.863 4.242 1.00 85.50 85 THR A CA 1
ATOM 644 C C . THR A 1 85 ? -10.834 3.117 3.650 1.00 85.50 85 THR A C 1
ATOM 646 O O . THR A 1 85 ? -9.610 3.170 3.515 1.00 85.50 85 THR A O 1
ATOM 649 N N . ALA A 1 86 ? -11.608 4.170 3.373 1.00 86.56 86 ALA A N 1
ATOM 650 C CA . ALA A 1 86 ? -11.068 5.434 2.881 1.00 86.56 86 ALA A CA 1
ATOM 651 C C . ALA A 1 86 ? -10.255 6.147 3.973 1.00 86.56 86 ALA A C 1
ATOM 653 O O . ALA A 1 86 ? -9.203 6.731 3.700 1.00 86.56 86 ALA A O 1
ATOM 654 N N . ALA A 1 87 ? -10.688 6.072 5.234 1.00 87.88 87 ALA A N 1
ATOM 655 C CA . ALA A 1 87 ? -9.889 6.563 6.354 1.00 87.88 87 ALA A CA 1
ATOM 656 C C . ALA A 1 87 ? -8.599 5.759 6.560 1.00 87.88 87 ALA A C 1
ATOM 658 O O . ALA A 1 87 ? -7.559 6.356 6.842 1.00 87.88 87 ALA A O 1
ATOM 659 N N . LEU A 1 88 ? -8.632 4.431 6.400 1.00 90.06 88 LEU A N 1
ATOM 660 C CA . LEU A 1 88 ? -7.414 3.614 6.433 1.00 90.06 88 LEU A CA 1
ATOM 661 C C . LEU A 1 88 ? -6.450 4.003 5.320 1.00 90.06 88 LEU A C 1
ATOM 663 O O . LEU A 1 88 ? -5.274 4.210 5.603 1.00 90.06 88 LEU A O 1
ATOM 667 N N . ALA A 1 89 ? -6.939 4.151 4.090 1.00 92.44 89 ALA A N 1
ATOM 668 C CA . ALA A 1 89 ? -6.110 4.544 2.960 1.00 92.44 89 ALA A CA 1
ATOM 669 C C . ALA A 1 89 ? -5.436 5.900 3.190 1.00 92.44 89 ALA A C 1
ATOM 671 O O . ALA A 1 89 ? -4.229 6.020 2.996 1.00 92.44 89 ALA A O 1
ATOM 672 N N . ARG A 1 90 ? -6.166 6.898 3.708 1.00 92.62 90 ARG A N 1
ATOM 673 C CA . ARG A 1 90 ? -5.573 8.191 4.093 1.00 92.62 90 ARG A CA 1
ATOM 674 C C . ARG A 1 90 ? -4.454 8.030 5.121 1.00 92.62 90 ARG A C 1
ATOM 676 O O . ARG A 1 90 ? -3.371 8.569 4.920 1.00 92.62 90 ARG A O 1
ATOM 683 N N . ARG A 1 91 ? -4.671 7.240 6.177 1.00 93.44 91 ARG A N 1
ATOM 684 C CA . ARG A 1 91 ? -3.642 6.979 7.201 1.00 93.44 91 ARG A CA 1
ATOM 685 C C . ARG A 1 91 ? -2.423 6.247 6.639 1.00 93.44 91 ARG A C 1
ATOM 687 O O . ARG A 1 91 ? -1.297 6.558 7.022 1.00 93.44 91 ARG A O 1
ATOM 694 N N . VAL A 1 92 ? -2.635 5.298 5.728 1.00 95.25 92 VAL A N 1
ATOM 695 C CA . VAL A 1 92 ? -1.552 4.618 5.004 1.00 95.25 92 VAL A CA 1
ATOM 696 C C . VAL A 1 92 ? -0.737 5.629 4.200 1.00 95.25 92 VAL A C 1
ATOM 698 O O . VAL A 1 92 ? 0.485 5.621 4.306 1.00 95.25 92 VAL A O 1
ATOM 701 N N . LEU A 1 93 ? -1.385 6.531 3.459 1.00 96.50 93 LEU A N 1
ATOM 702 C CA . LEU A 1 93 ? -0.706 7.564 2.672 1.00 96.50 93 LEU A CA 1
ATOM 703 C C . LEU A 1 93 ? 0.077 8.547 3.552 1.00 96.50 93 LEU A C 1
ATOM 705 O O . LEU A 1 93 ? 1.244 8.817 3.284 1.00 96.50 93 LEU A O 1
ATOM 709 N N . GLU A 1 94 ? -0.516 9.022 4.647 1.00 96.12 94 GLU A N 1
ATOM 710 C CA . GLU A 1 94 ? 0.175 9.881 5.616 1.00 96.12 94 GLU A CA 1
ATOM 711 C C . GLU A 1 94 ? 1.397 9.180 6.232 1.00 96.12 94 GLU A C 1
ATOM 713 O O . GLU A 1 94 ? 2.457 9.785 6.402 1.00 96.12 94 GLU A O 1
ATOM 718 N N . GLY A 1 95 ? 1.264 7.895 6.571 1.00 96.69 95 GLY A N 1
ATOM 719 C CA . GLY A 1 95 ? 2.371 7.089 7.073 1.00 96.69 95 GLY A CA 1
ATOM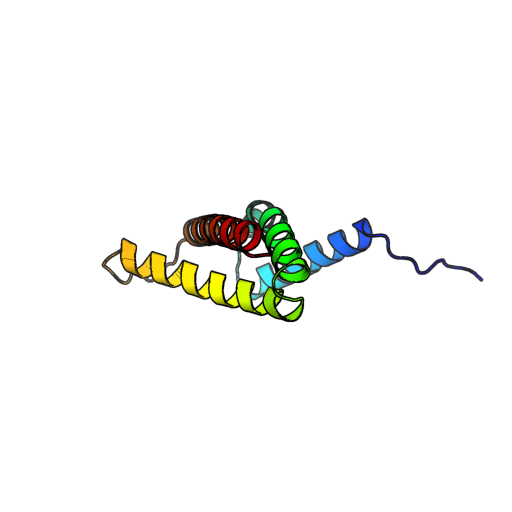 720 C C . GLY A 1 95 ? 3.453 6.847 6.020 1.00 96.69 95 GLY A C 1
ATOM 721 O O . GLY A 1 95 ? 4.634 6.917 6.354 1.00 96.69 95 GLY A O 1
ATOM 722 N N . ALA A 1 96 ? 3.072 6.635 4.757 1.00 97.69 96 ALA A N 1
ATOM 723 C CA . ALA A 1 96 ? 4.003 6.509 3.641 1.00 97.69 96 ALA A CA 1
ATOM 724 C C . ALA A 1 96 ? 4.846 7.780 3.478 1.00 97.69 96 ALA A C 1
ATOM 726 O O . ALA A 1 96 ? 6.071 7.684 3.439 1.00 97.69 96 ALA A O 1
ATOM 727 N N . THR A 1 97 ? 4.224 8.964 3.507 1.00 97.94 97 THR A N 1
ATOM 728 C CA . THR A 1 97 ? 4.947 10.245 3.458 1.00 97.94 97 THR A CA 1
ATOM 729 C C . THR A 1 97 ? 5.954 10.374 4.601 1.00 97.94 97 THR A C 1
ATOM 731 O O . THR A 1 97 ? 7.118 10.690 4.362 1.00 97.94 97 THR A O 1
ATOM 734 N N . ARG A 1 98 ? 5.553 10.059 5.842 1.00 97.25 98 ARG A N 1
ATOM 735 C CA . ARG A 1 98 ? 6.473 10.097 6.995 1.00 97.25 98 ARG A CA 1
ATOM 736 C C . ARG A 1 98 ? 7.660 9.147 6.824 1.00 97.25 98 ARG A C 1
ATOM 738 O O . ARG A 1 98 ? 8.782 9.506 7.167 1.00 97.25 98 ARG A O 1
ATOM 745 N N . LEU A 1 99 ? 7.425 7.947 6.296 1.00 97.62 99 LEU A N 1
ATOM 746 C CA . LEU A 1 99 ? 8.486 6.973 6.037 1.00 97.62 99 LEU A CA 1
ATOM 747 C C . LEU A 1 99 ? 9.444 7.457 4.945 1.00 97.62 99 LEU A C 1
ATOM 749 O O . LEU A 1 99 ? 10.652 7.333 5.119 1.00 97.62 99 LEU A O 1
ATOM 753 N N . GLN A 1 100 ? 8.939 8.058 3.866 1.00 97.00 100 GLN A N 1
ATOM 754 C CA . GLN A 1 100 ? 9.784 8.648 2.822 1.00 97.00 100 GLN A CA 1
ATOM 755 C C . GLN A 1 100 ? 10.653 9.785 3.371 1.00 97.00 100 GLN A C 1
ATOM 757 O O . GLN A 1 100 ? 11.840 9.856 3.059 1.00 97.00 100 GLN A O 1
ATOM 762 N N . GLU A 1 101 ? 10.113 10.629 4.255 1.00 97.50 101 GLU A N 1
ATOM 763 C CA . GLU A 1 101 ? 10.905 11.658 4.938 1.00 97.50 101 GLU A CA 1
ATOM 764 C C . GLU A 1 101 ? 11.992 11.075 5.850 1.00 97.50 101 GLU A C 1
ATOM 766 O O . GLU A 1 101 ? 13.058 11.676 5.978 1.00 97.50 101 GLU A O 1
ATOM 771 N N . MET A 1 102 ? 11.732 9.945 6.517 1.00 97.06 102 MET A N 1
ATOM 772 C CA . MET A 1 102 ? 12.744 9.244 7.315 1.00 97.06 102 MET A CA 1
ATOM 773 C C . MET A 1 102 ? 13.845 8.675 6.420 1.00 97.06 102 MET A C 1
ATOM 775 O O . MET A 1 102 ? 15.021 8.876 6.709 1.00 97.06 102 MET A O 1
ATOM 779 N N . ILE A 1 103 ? 13.466 8.028 5.312 1.00 96.75 103 ILE A N 1
ATOM 780 C CA . ILE A 1 103 ? 14.414 7.471 4.342 1.00 96.75 103 ILE A CA 1
ATOM 781 C C . ILE A 1 103 ? 15.310 8.584 3.806 1.00 96.75 103 ILE A C 1
ATOM 783 O O . ILE A 1 103 ? 16.516 8.483 3.955 1.00 96.75 103 ILE A O 1
ATOM 787 N N . ALA A 1 104 ? 14.739 9.690 3.320 1.00 95.62 104 ALA A N 1
ATOM 788 C CA . ALA A 1 104 ? 15.496 10.808 2.753 1.00 95.62 104 ALA A CA 1
ATOM 789 C C . ALA A 1 104 ? 16.466 11.499 3.735 1.00 95.62 104 ALA A C 1
ATOM 791 O O . ALA A 1 104 ? 17.354 12.237 3.310 1.00 95.62 104 ALA A O 1
ATOM 792 N N . LYS A 1 105 ? 16.278 11.323 5.051 1.00 96.00 105 LYS A N 1
ATOM 793 C CA . LYS A 1 105 ? 17.178 11.864 6.084 1.00 96.00 105 LYS A CA 1
ATOM 794 C C . LYS A 1 105 ? 18.320 10.911 6.432 1.00 96.00 105 LYS A C 1
ATOM 796 O O . LYS A 1 105 ? 19.351 11.381 6.909 1.00 96.00 105 LYS A O 1
ATOM 801 N N . GLU A 1 106 ? 18.126 9.607 6.251 1.00 92.94 106 GLU A N 1
ATOM 802 C CA . GLU A 1 106 ? 19.018 8.567 6.779 1.00 92.94 106 GLU A CA 1
ATOM 803 C C . GLU A 1 106 ? 19.701 7.711 5.697 1.00 92.94 106 GLU A C 1
ATOM 805 O O . GLU A 1 106 ? 20.721 7.085 5.994 1.00 92.94 106 GLU A O 1
ATOM 810 N N . TYR A 1 107 ? 19.186 7.703 4.463 1.00 90.31 107 TYR A N 1
ATOM 811 C CA . TYR A 1 107 ? 19.638 6.874 3.339 1.00 90.31 107 TYR A CA 1
ATOM 812 C C . TYR A 1 107 ? 19.683 7.674 2.034 1.00 90.31 107 TYR A C 1
ATOM 814 O O . TYR A 1 107 ? 20.604 7.399 1.232 1.00 90.31 107 TYR A O 1
#

Organism: NCBI:txid2762214

Sequence (107 aa):
MLVSDQDTEADRMDRMYEWLGVVCAEFDIDRELLDAVVPQLLDLTRDVAHGPSRPAAPMTAFLLGIAATRDARATDGTATTETDTAALARRVLEGATRLQEMIAKEY